Protein AF-A0A1G9R1I0-F1 (afdb_monomer_lite)

Radius of gyration: 28.38 Å; chains: 1; bounding box: 49×80×60 Å

Structure (mmCIF, N/CA/C/O backbone):
data_AF-A0A1G9R1I0-F1
#
_entry.id   AF-A0A1G9R1I0-F1
#
loop_
_atom_site.group_PDB
_atom_site.id
_atom_site.type_symbol
_atom_site.label_atom_id
_atom_site.label_alt_id
_atom_site.label_comp_id
_atom_site.label_asym_id
_atom_site.label_entity_id
_atom_site.label_seq_id
_atom_site.pdbx_PDB_ins_code
_atom_site.Cartn_x
_atom_site.Cartn_y
_atom_site.Cartn_z
_atom_site.occupancy
_atom_site.B_iso_or_equiv
_atom_site.auth_seq_id
_atom_site.auth_comp_id
_atom_site.auth_asym_id
_atom_site.auth_atom_id
_atom_site.pdbx_PDB_model_num
ATOM 1 N N . MET A 1 1 ? 13.776 1.888 -12.122 1.00 60.47 1 MET A N 1
ATOM 2 C CA . MET A 1 1 ? 14.295 2.725 -13.209 1.00 60.47 1 MET A CA 1
ATOM 3 C C . MET A 1 1 ? 13.936 4.183 -13.016 1.00 60.47 1 MET A C 1
ATOM 5 O O . MET A 1 1 ? 12.801 4.497 -12.656 1.00 60.47 1 MET A O 1
ATOM 9 N N . THR A 1 2 ? 14.905 5.063 -13.220 1.00 76.88 2 THR A N 1
ATOM 10 C CA . THR A 1 2 ? 14.736 6.517 -13.148 1.00 76.88 2 THR A CA 1
ATOM 11 C C . THR A 1 2 ? 14.278 7.087 -14.494 1.00 76.88 2 THR A C 1
ATOM 13 O O . THR A 1 2 ? 14.399 6.453 -15.537 1.00 76.88 2 THR A O 1
ATOM 16 N N . ARG A 1 3 ? 13.737 8.314 -14.497 1.00 75.88 3 ARG A N 1
ATOM 17 C CA . ARG A 1 3 ? 13.359 9.010 -15.742 1.00 75.88 3 ARG A CA 1
ATOM 18 C C . ARG A 1 3 ? 14.560 9.237 -16.673 1.00 75.88 3 ARG A C 1
ATOM 20 O O . ARG A 1 3 ? 14.365 9.234 -17.879 1.00 75.88 3 ARG A O 1
ATOM 27 N N . SER A 1 4 ? 15.757 9.389 -16.103 1.00 82.25 4 SER A N 1
ATOM 28 C CA . SER A 1 4 ? 17.014 9.547 -16.843 1.00 82.25 4 SER A CA 1
ATOM 29 C C . SER A 1 4 ? 17.354 8.295 -17.653 1.00 82.25 4 SER A C 1
ATOM 31 O O . SER A 1 4 ? 17.602 8.396 -18.844 1.00 82.25 4 SER A O 1
ATOM 33 N N . GLU A 1 5 ? 17.252 7.112 -17.044 1.00 79.62 5 GLU A N 1
ATOM 34 C CA . GLU A 1 5 ? 17.565 5.835 -17.710 1.00 79.62 5 GLU A CA 1
ATOM 35 C C . GLU A 1 5 ? 16.667 5.571 -18.927 1.00 79.62 5 GLU A C 1
ATOM 37 O O . GLU A 1 5 ? 17.121 5.072 -19.951 1.00 79.62 5 GLU A O 1
ATOM 42 N N . PHE A 1 6 ? 15.387 5.951 -18.861 1.00 81.31 6 PHE A N 1
ATOM 43 C CA . PHE A 1 6 ? 14.492 5.847 -20.017 1.00 81.31 6 PHE A CA 1
ATOM 44 C C . PHE A 1 6 ? 14.896 6.761 -21.174 1.00 81.31 6 PHE A C 1
ATOM 46 O O . PHE A 1 6 ? 14.645 6.420 -22.330 1.00 81.31 6 PHE A O 1
ATOM 53 N N . ASP A 1 7 ? 15.456 7.930 -20.877 1.00 86.00 7 ASP A N 1
ATOM 54 C CA . ASP A 1 7 ? 15.917 8.855 -21.907 1.00 86.00 7 ASP A CA 1
ATOM 55 C C . ASP A 1 7 ? 17.208 8.322 -22.558 1.00 86.00 7 ASP A C 1
ATOM 57 O O . ASP A 1 7 ? 17.330 8.386 -23.782 1.00 86.00 7 ASP A O 1
ATOM 61 N N . ASP A 1 8 ? 18.081 7.670 -21.784 1.00 85.88 8 ASP A N 1
ATOM 62 C CA . ASP A 1 8 ? 19.280 6.982 -22.284 1.00 85.88 8 ASP A CA 1
ATOM 63 C C . ASP A 1 8 ? 18.925 5.781 -23.180 1.00 85.88 8 ASP A C 1
ATOM 65 O O . ASP A 1 8 ? 19.459 5.646 -24.282 1.00 85.88 8 ASP A O 1
ATOM 69 N N . ILE A 1 9 ? 17.944 4.961 -22.778 1.00 84.00 9 ILE A N 1
ATOM 70 C CA . ILE A 1 9 ? 17.411 3.859 -23.600 1.00 84.00 9 ILE A CA 1
ATOM 71 C C . ILE A 1 9 ? 16.855 4.390 -24.926 1.00 84.00 9 ILE A C 1
ATOM 73 O O . ILE A 1 9 ? 17.101 3.814 -25.984 1.00 84.00 9 ILE A O 1
ATOM 77 N N . ARG A 1 10 ? 16.101 5.498 -24.902 1.00 86.56 10 ARG A N 1
ATOM 78 C CA . ARG A 1 10 ? 15.553 6.095 -26.132 1.00 86.56 10 ARG A CA 1
ATOM 79 C C . ARG A 1 10 ? 16.644 6.635 -27.048 1.00 86.56 10 ARG A C 1
ATOM 81 O O . ARG A 1 10 ? 16.499 6.511 -28.259 1.00 86.56 10 ARG A O 1
ATOM 88 N N . ALA A 1 11 ? 17.696 7.233 -26.489 1.00 87.56 11 ALA A N 1
ATOM 89 C CA . ALA A 1 11 ? 18.836 7.709 -27.263 1.00 87.56 11 ALA A CA 1
ATOM 90 C C . ALA A 1 11 ? 19.588 6.542 -27.918 1.00 87.56 11 ALA A C 1
ATOM 92 O O . ALA A 1 11 ? 19.877 6.607 -29.108 1.00 87.56 11 ALA A O 1
ATOM 93 N N . PHE A 1 12 ? 19.815 5.456 -27.173 1.00 83.94 12 PHE A N 1
ATOM 94 C CA . PHE A 1 12 ? 20.438 4.233 -27.681 1.00 83.94 12 PHE A CA 1
ATOM 95 C C . PHE A 1 12 ? 19.620 3.582 -28.807 1.00 83.94 12 PHE A C 1
ATOM 97 O O . PHE A 1 12 ? 20.163 3.243 -29.851 1.00 83.94 12 PHE A O 1
ATOM 104 N N . LEU A 1 13 ? 18.298 3.465 -28.644 1.00 82.56 13 LEU A N 1
ATOM 105 C CA . LEU A 1 13 ? 17.416 2.893 -29.671 1.00 82.56 13 LEU A CA 1
ATOM 106 C C . LEU A 1 13 ? 17.284 3.762 -30.934 1.00 82.56 13 LEU A C 1
ATOM 108 O O . LEU A 1 13 ? 16.855 3.260 -31.970 1.00 82.56 13 LEU A O 1
ATOM 112 N N . ALA A 1 14 ? 17.586 5.058 -30.844 1.00 87.38 14 ALA A N 1
ATOM 113 C CA . ALA A 1 14 ? 17.561 5.982 -31.976 1.00 87.38 14 ALA A CA 1
ATOM 114 C C . ALA A 1 14 ? 18.892 6.024 -32.747 1.00 87.38 14 ALA A C 1
ATOM 116 O O . ALA A 1 14 ? 18.948 6.653 -33.805 1.00 87.38 14 ALA A O 1
ATOM 117 N N . ASP A 1 15 ? 19.949 5.392 -32.229 1.00 88.19 15 ASP A N 1
ATOM 118 C CA . ASP A 1 15 ? 21.244 5.314 -32.895 1.00 88.19 15 ASP A CA 1
ATOM 119 C C . ASP A 1 15 ? 21.209 4.263 -34.016 1.00 88.19 15 ASP A C 1
ATOM 121 O O . ASP A 1 15 ? 21.106 3.061 -33.774 1.00 88.19 15 ASP A O 1
ATOM 125 N N . GLU A 1 16 ? 21.311 4.719 -35.265 1.00 78.81 16 GLU A N 1
ATOM 126 C CA . GLU A 1 16 ? 21.340 3.849 -36.448 1.00 78.81 16 GLU A CA 1
ATOM 127 C C . GLU A 1 16 ? 22.599 2.963 -36.512 1.00 78.81 16 GLU A C 1
ATOM 129 O O . GLU A 1 16 ? 22.630 2.003 -37.282 1.00 78.81 16 GLU A O 1
ATOM 134 N N . ALA A 1 17 ? 23.630 3.266 -35.713 1.00 85.88 17 ALA A N 1
ATOM 135 C CA . ALA A 1 17 ? 24.846 2.467 -35.599 1.00 85.88 17 ALA A CA 1
ATOM 136 C C . ALA A 1 17 ? 24.769 1.365 -34.524 1.00 85.88 17 ALA A C 1
ATOM 138 O O . ALA A 1 17 ? 25.729 0.604 -34.384 1.00 85.88 17 ALA A O 1
ATOM 139 N N . ALA A 1 18 ? 23.667 1.268 -33.770 1.00 83.50 18 ALA A N 1
ATOM 140 C CA . ALA A 1 18 ? 23.513 0.261 -32.725 1.00 83.50 18 ALA A CA 1
ATOM 141 C C . ALA A 1 18 ? 23.546 -1.167 -33.301 1.00 83.50 18 ALA A C 1
ATOM 143 O O . ALA A 1 18 ? 22.851 -1.483 -34.273 1.00 83.50 18 ALA A O 1
ATOM 144 N N . ASP A 1 19 ? 24.336 -2.050 -32.682 1.00 89.69 19 ASP A N 1
ATOM 145 C CA . ASP A 1 19 ? 24.400 -3.449 -33.096 1.00 89.69 19 ASP A CA 1
ATOM 146 C C . ASP A 1 19 ? 23.075 -4.169 -32.767 1.00 89.69 19 ASP A C 1
ATOM 148 O O . ASP A 1 19 ? 22.563 -4.058 -31.646 1.00 89.69 19 ASP A O 1
ATOM 152 N N . PRO A 1 20 ? 22.501 -4.950 -33.700 1.00 85.94 20 PRO A N 1
ATOM 153 C CA . PRO A 1 20 ? 21.268 -5.694 -33.446 1.00 85.94 20 PRO A CA 1
ATOM 154 C C . PRO A 1 20 ? 21.344 -6.657 -32.249 1.00 85.94 20 PRO A C 1
ATOM 156 O O . PRO A 1 20 ? 20.319 -6.944 -31.625 1.00 85.94 20 PRO A O 1
ATOM 159 N N . GLY A 1 21 ? 22.534 -7.174 -31.927 1.00 89.12 21 GLY A N 1
ATOM 160 C CA . GLY A 1 21 ? 22.775 -8.014 -30.758 1.00 89.12 21 GLY A CA 1
ATOM 161 C C . GLY A 1 21 ? 22.623 -7.249 -29.446 1.00 89.12 21 GLY A C 1
ATOM 162 O O . GLY A 1 21 ? 21.991 -7.764 -28.520 1.00 89.12 21 GLY A O 1
ATOM 163 N N . ASP A 1 22 ? 23.106 -6.008 -29.392 1.00 87.62 22 ASP A N 1
ATOM 164 C CA . ASP A 1 22 ? 22.979 -5.140 -28.216 1.00 87.62 22 ASP A CA 1
ATOM 165 C C . ASP A 1 22 ? 21.520 -4.724 -27.987 1.00 87.62 22 ASP A C 1
ATOM 167 O O . ASP A 1 22 ? 21.027 -4.751 -26.858 1.00 87.62 22 ASP A O 1
ATOM 171 N N . VAL A 1 23 ? 20.778 -4.442 -29.065 1.00 88.25 23 VAL A N 1
ATOM 172 C CA . VAL A 1 23 ? 19.332 -4.164 -28.990 1.00 88.25 23 VAL A CA 1
ATOM 173 C C . VAL A 1 23 ? 18.563 -5.372 -28.442 1.00 88.25 23 VAL A C 1
ATOM 175 O O . VAL A 1 23 ? 17.665 -5.212 -27.614 1.00 88.25 23 VAL A O 1
ATOM 178 N N . LEU A 1 24 ? 18.915 -6.593 -28.861 1.00 90.12 24 LEU A N 1
ATOM 179 C CA . LEU A 1 24 ? 18.285 -7.813 -28.351 1.00 90.12 24 LEU A CA 1
ATOM 180 C C . LEU A 1 24 ? 18.638 -8.085 -26.880 1.00 90.12 24 LEU A C 1
ATOM 182 O O . LEU A 1 24 ? 17.783 -8.561 -26.132 1.00 90.12 24 LEU A O 1
ATOM 186 N N . ALA A 1 25 ? 19.875 -7.808 -26.465 1.00 90.69 25 ALA A N 1
ATOM 187 C CA . ALA A 1 25 ? 20.291 -7.925 -25.070 1.00 90.69 25 ALA A CA 1
ATOM 188 C C . ALA A 1 25 ? 19.509 -6.950 -24.178 1.00 90.69 25 ALA A C 1
ATOM 190 O O . ALA A 1 25 ? 18.897 -7.382 -23.201 1.00 90.69 25 ALA A O 1
ATOM 191 N N . LEU A 1 26 ? 19.426 -5.680 -24.585 1.00 89.75 26 LEU A N 1
ATOM 192 C CA . LEU A 1 26 ? 18.647 -4.654 -23.893 1.00 89.75 26 LEU A CA 1
ATOM 193 C C . LEU A 1 26 ? 17.155 -5.011 -23.823 1.00 89.75 26 LEU A C 1
ATOM 195 O O . LEU A 1 26 ? 16.514 -4.834 -22.792 1.00 89.75 26 LEU A O 1
ATOM 199 N N . ALA A 1 27 ? 16.585 -5.555 -24.901 1.00 89.81 27 ALA A N 1
ATOM 200 C CA . ALA A 1 27 ? 15.189 -5.982 -24.904 1.00 89.81 27 ALA A CA 1
ATOM 201 C C . ALA A 1 27 ? 14.907 -7.092 -23.877 1.00 89.81 27 ALA A C 1
ATOM 203 O O . ALA A 1 27 ? 13.836 -7.093 -23.277 1.00 89.81 27 ALA A O 1
ATOM 204 N N . ARG A 1 28 ? 15.846 -8.023 -23.661 1.00 93.81 28 ARG A N 1
ATOM 205 C CA . ARG A 1 28 ? 15.708 -9.076 -22.638 1.00 93.81 28 ARG A CA 1
ATOM 206 C C . ARG A 1 28 ? 15.762 -8.496 -21.230 1.00 93.81 28 ARG A C 1
ATOM 208 O O . ARG A 1 28 ? 14.877 -8.793 -20.441 1.00 93.81 28 ARG A O 1
ATOM 215 N N . GLU A 1 29 ? 16.725 -7.618 -20.966 1.00 94.00 29 GLU A N 1
ATOM 216 C CA . GLU A 1 29 ? 16.841 -6.922 -19.679 1.00 94.00 29 GLU A CA 1
ATOM 217 C C . GLU A 1 29 ? 15.557 -6.149 -19.340 1.00 94.00 29 GLU A C 1
ATOM 219 O O . GLU A 1 29 ? 15.017 -6.280 -18.246 1.00 94.00 29 GLU A O 1
ATOM 224 N N . LEU A 1 30 ? 14.991 -5.426 -20.312 1.00 92.62 30 LEU A N 1
ATOM 225 C CA . LEU A 1 30 ? 13.738 -4.693 -20.116 1.00 92.62 30 LEU A CA 1
ATOM 226 C C . LEU A 1 30 ? 12.523 -5.600 -19.880 1.00 92.62 30 LEU A C 1
ATOM 228 O O . LEU A 1 30 ? 11.574 -5.184 -19.210 1.00 92.62 30 LEU A O 1
ATOM 232 N N . VAL A 1 31 ? 12.515 -6.811 -20.444 1.00 95.50 31 VAL A N 1
ATOM 233 C CA . VAL A 1 31 ? 11.466 -7.804 -20.169 1.00 95.50 31 VAL A CA 1
ATOM 234 C C . VAL A 1 31 ? 11.595 -8.318 -18.739 1.00 95.50 31 VAL A C 1
ATOM 236 O O . VAL A 1 31 ? 10.596 -8.296 -18.022 1.00 95.50 31 VAL A O 1
ATOM 239 N N . ASP A 1 32 ? 12.799 -8.685 -18.303 1.00 95.69 32 ASP A N 1
ATOM 240 C CA . ASP A 1 32 ? 13.053 -9.148 -16.934 1.00 95.69 32 ASP A CA 1
ATOM 241 C C . ASP A 1 32 ? 12.675 -8.058 -15.909 1.00 95.69 32 ASP A C 1
ATOM 243 O O . ASP A 1 32 ? 11.925 -8.305 -14.961 1.00 95.69 32 ASP A O 1
ATOM 247 N N . ASP A 1 33 ? 13.074 -6.807 -16.158 1.00 93.81 33 ASP A N 1
ATOM 248 C CA . A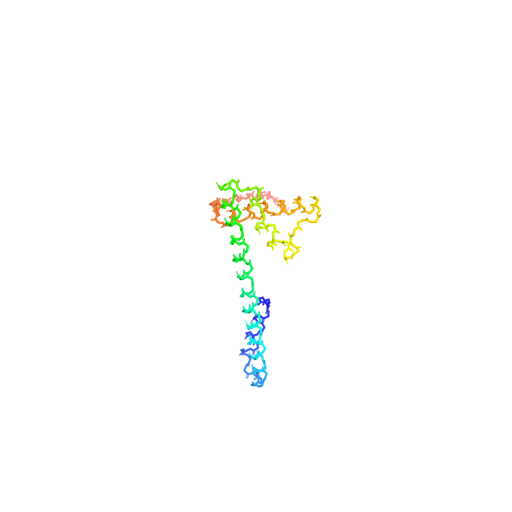SP A 1 33 ? 12.712 -5.657 -15.321 1.00 93.81 33 ASP A CA 1
ATOM 249 C C . ASP A 1 33 ? 11.196 -5.422 -15.254 1.00 93.81 33 ASP A C 1
ATOM 251 O O . ASP A 1 33 ? 10.648 -5.049 -14.204 1.00 93.81 33 ASP A O 1
ATOM 255 N N . LEU A 1 34 ? 10.494 -5.619 -16.376 1.00 95.62 34 LEU A N 1
ATOM 256 C CA . LEU A 1 34 ? 9.040 -5.510 -16.433 1.00 95.62 34 LEU A CA 1
ATOM 257 C C . LEU A 1 34 ? 8.377 -6.626 -15.623 1.00 95.62 34 LEU A C 1
ATOM 259 O O . LEU A 1 34 ? 7.428 -6.346 -14.885 1.00 95.62 34 LEU A O 1
ATOM 263 N N . GLU A 1 35 ? 8.854 -7.862 -15.738 1.00 97.31 35 GLU A N 1
ATOM 264 C CA . GLU A 1 35 ? 8.355 -8.998 -14.961 1.00 97.31 35 GLU A CA 1
ATOM 265 C C . GLU A 1 35 ? 8.542 -8.757 -13.458 1.00 97.31 35 GLU A C 1
ATOM 267 O O . GLU A 1 35 ? 7.576 -8.846 -12.689 1.00 97.31 35 GLU A O 1
ATOM 272 N N . ASP A 1 36 ? 9.724 -8.303 -13.047 1.00 96.06 36 ASP A N 1
ATOM 273 C CA . ASP A 1 36 ? 10.028 -7.945 -11.662 1.00 96.06 36 ASP A CA 1
ATOM 274 C C . ASP A 1 36 ? 9.169 -6.783 -11.152 1.00 96.06 36 ASP A C 1
ATOM 276 O O . ASP A 1 36 ? 8.691 -6.773 -10.009 1.00 96.06 36 ASP A O 1
ATOM 280 N N . ALA A 1 37 ? 8.941 -5.762 -11.981 1.00 96.00 37 ALA A N 1
ATOM 281 C CA . ALA A 1 37 ? 8.042 -4.663 -11.641 1.00 96.00 37 ALA A CA 1
ATOM 282 C C . ALA A 1 37 ? 6.597 -5.151 -11.455 1.00 96.00 37 ALA A C 1
ATOM 284 O O . ALA A 1 37 ? 5.932 -4.736 -10.500 1.00 96.00 37 ALA A O 1
ATOM 285 N N . ARG A 1 38 ? 6.115 -6.059 -12.312 1.00 96.50 38 ARG A N 1
ATOM 286 C CA . ARG A 1 38 ? 4.756 -6.617 -12.228 1.00 96.50 38 ARG A CA 1
ATOM 287 C C . ARG A 1 38 ? 4.576 -7.515 -11.019 1.00 96.50 38 ARG A C 1
ATOM 289 O O . ARG A 1 38 ? 3.545 -7.421 -10.352 1.00 96.50 38 ARG A O 1
ATOM 296 N N . LEU A 1 39 ? 5.576 -8.328 -10.692 1.00 97.50 39 LEU A N 1
ATOM 297 C CA . LEU A 1 39 ? 5.559 -9.146 -9.487 1.00 97.50 39 LEU A CA 1
ATOM 298 C C . LEU A 1 39 ? 5.513 -8.267 -8.231 1.00 97.50 39 LEU A C 1
ATOM 300 O O . LEU A 1 39 ? 4.660 -8.472 -7.365 1.00 97.50 39 LEU A O 1
ATOM 304 N N . ARG A 1 40 ? 6.365 -7.236 -8.155 1.00 97.12 40 ARG A N 1
ATOM 305 C CA . ARG A 1 40 ? 6.348 -6.267 -7.046 1.00 97.12 40 ARG A CA 1
ATOM 306 C C . ARG A 1 40 ? 5.006 -5.549 -6.933 1.00 97.12 40 ARG A C 1
ATOM 308 O O . ARG A 1 40 ? 4.467 -5.441 -5.833 1.00 97.12 40 ARG A O 1
ATOM 315 N N . GLU A 1 41 ? 4.434 -5.101 -8.050 1.00 97.69 41 GLU A N 1
ATOM 316 C CA . GLU A 1 41 ? 3.108 -4.478 -8.078 1.00 97.69 41 GLU A CA 1
ATOM 317 C C . GLU A 1 41 ? 2.026 -5.431 -7.544 1.00 97.69 41 GLU A C 1
ATOM 319 O O . GLU A 1 41 ? 1.216 -5.038 -6.700 1.00 97.69 41 GLU A O 1
ATOM 324 N N . ALA A 1 42 ? 2.018 -6.687 -7.996 1.00 97.69 42 ALA A N 1
ATOM 325 C CA . ALA A 1 42 ? 1.054 -7.690 -7.553 1.00 97.69 42 ALA A CA 1
ATOM 326 C C . ALA A 1 42 ? 1.161 -7.961 -6.042 1.00 97.69 42 ALA A C 1
ATOM 328 O O . ALA A 1 42 ? 0.139 -8.008 -5.349 1.00 97.69 42 ALA A O 1
ATOM 329 N N . LEU A 1 43 ? 2.384 -8.069 -5.514 1.00 96.50 43 LEU A N 1
ATOM 330 C CA . LEU A 1 43 ? 2.638 -8.240 -4.082 1.00 96.50 43 LEU A CA 1
ATOM 331 C C . LEU A 1 43 ? 2.152 -7.034 -3.269 1.00 96.50 43 LEU A C 1
ATOM 333 O O . LEU A 1 43 ? 1.436 -7.207 -2.281 1.00 96.50 43 LEU A O 1
ATOM 337 N N . LEU A 1 44 ? 2.461 -5.810 -3.708 1.00 96.25 44 LEU A N 1
ATOM 338 C CA . LEU A 1 44 ? 2.005 -4.587 -3.041 1.00 96.25 44 LEU A CA 1
ATOM 339 C C . LEU A 1 44 ? 0.477 -4.470 -3.041 1.00 96.25 44 LEU A C 1
ATOM 341 O O . LEU A 1 44 ? -0.114 -4.175 -2.002 1.00 96.25 44 LEU A O 1
ATOM 345 N N . ARG A 1 45 ? -0.181 -4.767 -4.169 1.00 97.50 45 ARG A N 1
ATOM 346 C CA . ARG A 1 45 ? -1.651 -4.789 -4.258 1.00 97.50 45 ARG A CA 1
ATOM 347 C C . ARG A 1 45 ? -2.255 -5.815 -3.306 1.00 97.50 45 ARG A C 1
ATOM 349 O O . ARG A 1 45 ? -3.211 -5.502 -2.600 1.00 97.50 45 ARG A O 1
ATOM 356 N N . MET A 1 46 ? -1.687 -7.017 -3.241 1.00 96.94 46 MET A N 1
ATOM 357 C CA . MET A 1 46 ? -2.121 -8.045 -2.295 1.00 96.94 46 MET A CA 1
ATOM 358 C C . MET A 1 46 ? -1.971 -7.567 -0.844 1.00 96.94 46 MET A C 1
ATOM 360 O O . MET A 1 46 ? -2.889 -7.728 -0.039 1.00 96.94 46 MET A O 1
ATOM 364 N N . HIS A 1 47 ? -0.835 -6.960 -0.492 1.00 95.06 47 HIS A N 1
ATOM 365 C CA . HIS A 1 47 ? -0.603 -6.431 0.852 1.00 95.06 47 HIS A CA 1
ATOM 366 C C . HIS A 1 47 ? -1.582 -5.316 1.216 1.00 95.06 47 HIS A C 1
ATOM 368 O O . HIS A 1 47 ? -2.153 -5.352 2.306 1.00 95.06 47 HIS A O 1
ATOM 374 N N . TYR A 1 48 ? -1.824 -4.385 0.294 1.00 95.44 48 TYR A N 1
ATOM 375 C CA . TYR A 1 48 ? -2.812 -3.328 0.466 1.00 95.44 48 TYR A CA 1
ATOM 376 C C . TYR A 1 48 ? -4.218 -3.898 0.693 1.00 95.44 48 TYR A C 1
ATOM 378 O O . TYR A 1 48 ? -4.885 -3.524 1.654 1.00 95.44 48 TYR A O 1
ATOM 386 N N . LEU A 1 49 ? -4.652 -4.854 -0.135 1.00 97.69 49 LEU A N 1
ATOM 387 C CA . LEU A 1 49 ? -5.970 -5.479 0.002 1.00 97.69 49 LEU A CA 1
ATOM 388 C C . LEU A 1 49 ? -6.134 -6.207 1.340 1.00 97.69 49 LEU A C 1
ATOM 390 O O . LEU A 1 49 ? -7.195 -6.111 1.960 1.00 97.69 49 LEU A O 1
ATOM 394 N N . ARG A 1 50 ? -5.091 -6.894 1.820 1.00 97.06 50 ARG A N 1
ATOM 395 C CA . ARG A 1 50 ? -5.097 -7.525 3.149 1.00 97.06 50 ARG A CA 1
ATOM 396 C C . ARG A 1 50 ? -5.251 -6.496 4.267 1.00 97.06 50 ARG A C 1
ATOM 398 O O . ARG A 1 50 ? -6.107 -6.673 5.130 1.00 97.06 50 ARG A O 1
ATOM 405 N N . LEU A 1 51 ? -4.482 -5.407 4.220 1.00 96.88 51 LEU A N 1
ATOM 406 C CA . LEU A 1 51 ? -4.567 -4.342 5.220 1.00 96.88 51 LEU A CA 1
ATOM 407 C C . LEU A 1 51 ? -5.943 -3.660 5.207 1.00 96.88 51 LEU A C 1
ATOM 409 O O . LEU A 1 51 ? -6.544 -3.483 6.263 1.00 96.88 51 LEU A O 1
ATOM 413 N N . LEU A 1 52 ? -6.477 -3.343 4.023 1.00 97.94 52 LEU A N 1
ATOM 414 C CA . LEU A 1 52 ? -7.816 -2.767 3.869 1.00 97.94 52 LEU A CA 1
ATOM 415 C C . LEU A 1 52 ? -8.899 -3.705 4.419 1.00 97.94 52 LEU A C 1
ATOM 417 O O . LEU A 1 52 ? -9.841 -3.257 5.071 1.00 97.94 52 LEU A O 1
ATOM 421 N N . THR A 1 53 ? -8.760 -5.009 4.182 1.00 98.31 53 THR A N 1
ATOM 422 C CA . THR A 1 53 ? -9.688 -6.018 4.706 1.00 98.31 53 THR A CA 1
ATOM 423 C C . THR A 1 53 ? -9.646 -6.063 6.231 1.00 98.31 53 THR A C 1
ATOM 425 O O . THR A 1 53 ? -10.699 -6.013 6.865 1.00 98.31 53 THR A O 1
ATOM 428 N N . ALA A 1 54 ? -8.455 -6.081 6.832 1.00 98.19 54 ALA A N 1
ATOM 429 C CA . ALA A 1 54 ? -8.306 -6.052 8.284 1.00 98.19 54 ALA A CA 1
ATOM 430 C C . ALA A 1 54 ? -8.835 -4.755 8.907 1.00 98.19 54 ALA A C 1
ATOM 432 O O . ALA A 1 54 ? -9.525 -4.813 9.919 1.00 98.19 54 ALA A O 1
ATOM 433 N N . ALA A 1 55 ? -8.595 -3.600 8.280 1.00 98.06 55 ALA A N 1
ATOM 434 C CA . ALA A 1 55 ? -9.148 -2.324 8.730 1.00 98.06 55 ALA A CA 1
ATOM 435 C C . ALA A 1 55 ? -10.684 -2.335 8.722 1.00 98.06 55 ALA A C 1
ATOM 437 O O . ALA A 1 55 ? -11.316 -1.942 9.701 1.00 98.06 55 ALA A O 1
ATOM 438 N N . ARG A 1 56 ? -11.301 -2.857 7.652 1.00 98.38 56 ARG A N 1
ATOM 439 C CA . ARG A 1 56 ? -12.761 -3.019 7.573 1.00 98.38 56 ARG A CA 1
ATOM 440 C C . ARG A 1 56 ? -13.296 -3.985 8.631 1.00 98.38 56 ARG A C 1
ATOM 442 O O . ARG A 1 56 ? -14.331 -3.698 9.223 1.00 98.38 56 ARG A O 1
ATOM 449 N N . ALA A 1 57 ? -12.600 -5.094 8.879 1.00 98.31 57 ALA A N 1
ATOM 450 C CA . ALA A 1 57 ? -12.964 -6.045 9.928 1.00 98.31 57 ALA A CA 1
ATOM 451 C C . ALA A 1 57 ? -12.885 -5.406 11.322 1.00 98.31 57 ALA A C 1
ATOM 453 O O . ALA A 1 57 ? -13.797 -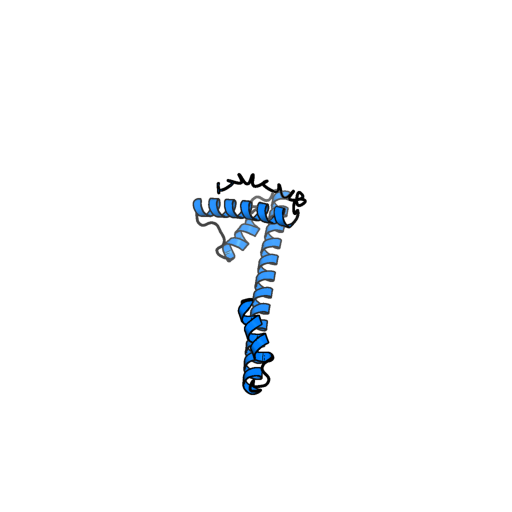5.580 12.121 1.00 98.31 57 ALA A O 1
ATOM 454 N N . THR A 1 58 ? -11.854 -4.597 11.581 1.00 98.50 58 THR A N 1
ATOM 455 C CA . THR A 1 58 ? -11.721 -3.828 12.822 1.00 98.50 58 THR A CA 1
ATOM 456 C C . THR A 1 58 ? -12.881 -2.856 13.029 1.00 98.50 58 THR A C 1
ATOM 458 O O . THR A 1 58 ? -13.453 -2.833 14.114 1.00 98.50 58 THR A O 1
ATOM 461 N N . MET A 1 59 ? -13.293 -2.114 11.996 1.00 98.56 59 MET A N 1
ATOM 462 C CA . MET A 1 59 ? -14.464 -1.232 12.098 1.00 98.56 59 MET A CA 1
ATOM 463 C C . MET A 1 59 ? -15.763 -2.011 12.346 1.00 98.56 59 MET A C 1
ATOM 465 O O . MET A 1 59 ? -16.613 -1.566 13.107 1.00 98.56 59 MET A O 1
ATOM 469 N N . ALA A 1 60 ? -15.930 -3.180 11.721 1.00 98.50 60 ALA A N 1
ATOM 470 C CA . ALA A 1 60 ? -17.098 -4.026 11.954 1.00 98.50 60 ALA A CA 1
ATOM 471 C C . ALA A 1 60 ? -17.125 -4.596 13.381 1.00 98.50 60 ALA A C 1
ATOM 473 O O . ALA A 1 60 ? -18.178 -4.606 14.011 1.00 98.50 60 ALA A O 1
ATOM 474 N N . ALA A 1 61 ? -15.975 -5.031 13.897 1.00 98.19 61 ALA A N 1
ATOM 475 C CA . ALA A 1 61 ? -15.836 -5.527 15.262 1.00 98.19 61 ALA A CA 1
ATOM 476 C C . ALA A 1 61 ? -16.154 -4.436 16.298 1.00 98.19 61 ALA A C 1
ATOM 478 O O . ALA A 1 61 ? -16.850 -4.706 17.273 1.00 98.19 61 ALA A O 1
ATOM 479 N N . ASP A 1 62 ? -15.715 -3.199 16.050 1.00 98.38 62 ASP A N 1
ATOM 480 C CA . ASP A 1 62 ? -16.044 -2.038 16.885 1.00 98.38 62 ASP A CA 1
ATOM 481 C C . ASP A 1 62 ? -17.557 -1.765 16.901 1.00 98.38 62 ASP A C 1
ATOM 483 O O . ASP A 1 62 ? -18.169 -1.674 17.963 1.00 98.38 62 ASP A O 1
ATOM 487 N N . LEU A 1 63 ? -18.194 -1.755 15.723 1.00 98.25 63 LEU A N 1
ATOM 488 C CA . LEU A 1 63 ? -19.646 -1.573 15.593 1.00 98.25 63 LEU A CA 1
ATOM 489 C C . LEU A 1 63 ? -20.467 -2.668 16.291 1.00 98.25 63 LEU A C 1
ATOM 491 O O . LEU A 1 63 ? -21.588 -2.406 16.726 1.00 98.25 63 LEU A O 1
ATOM 495 N N . LEU A 1 64 ? -19.934 -3.887 16.377 1.00 98.31 64 LEU A N 1
ATOM 496 C CA . LEU A 1 64 ? -20.575 -5.021 17.047 1.00 98.31 64 LEU A CA 1
ATOM 497 C C . LEU A 1 64 ? -20.246 -5.105 18.546 1.00 98.31 64 LEU A C 1
ATOM 499 O O . LEU A 1 64 ? -20.815 -5.948 19.236 1.00 98.31 64 LEU A O 1
ATOM 503 N N . GLY A 1 65 ? -19.377 -4.231 19.063 1.00 97.44 65 GLY A N 1
ATOM 504 C CA . GLY A 1 65 ? -18.988 -4.221 20.472 1.00 97.44 65 GLY A CA 1
ATOM 505 C C . GLY A 1 65 ? -18.119 -5.413 20.882 1.00 97.44 65 GLY A C 1
ATOM 506 O O . GLY A 1 65 ? -18.182 -5.849 22.031 1.00 97.44 65 GLY A O 1
ATOM 507 N N . GLU A 1 66 ? -17.327 -5.956 19.954 1.00 97.81 66 GLU A N 1
ATOM 508 C CA . GLU A 1 66 ? -16.366 -7.023 20.246 1.00 97.81 66 GLU A CA 1
ATOM 509 C C . GLU A 1 66 ? -15.328 -6.571 21.284 1.00 97.81 66 GLU A C 1
ATOM 511 O O . GLU A 1 66 ? -14.948 -5.402 21.346 1.00 97.81 66 GLU A O 1
ATOM 516 N N . SER A 1 67 ? -14.811 -7.504 22.090 1.00 96.25 67 SER A N 1
ATOM 517 C CA . SER A 1 67 ? -13.873 -7.171 23.175 1.00 96.25 67 SER A CA 1
ATOM 518 C C . SER A 1 67 ? -12.496 -6.713 22.683 1.00 96.25 67 SER A C 1
ATOM 520 O O . SER A 1 67 ? -11.795 -6.000 23.398 1.00 96.25 67 SER A O 1
ATOM 522 N N . GLU A 1 68 ? -12.099 -7.110 21.469 1.00 96.12 68 GLU A N 1
ATOM 523 C CA . GLU A 1 68 ? -10.825 -6.717 20.854 1.00 96.12 68 GLU A CA 1
ATOM 524 C C . GLU A 1 68 ? -10.981 -6.237 19.396 1.00 96.12 68 GLU A C 1
ATOM 526 O O . GLU A 1 68 ? -10.506 -6.896 18.465 1.00 96.12 68 GLU A O 1
ATOM 531 N N . PRO A 1 69 ? -11.572 -5.054 19.146 1.00 96.75 69 PRO A N 1
ATOM 532 C CA . PRO A 1 69 ? -11.834 -4.586 17.780 1.00 96.75 69 PRO A CA 1
ATOM 533 C C . PRO A 1 69 ? -10.567 -4.436 16.922 1.00 96.75 69 PRO A C 1
ATOM 535 O O . PRO A 1 69 ? -10.557 -4.691 15.717 1.00 96.75 69 PRO A O 1
ATOM 538 N N . LEU A 1 70 ? -9.447 -4.065 17.549 1.00 97.44 70 LEU A N 1
ATOM 539 C CA . LEU A 1 70 ? -8.166 -3.845 16.870 1.00 97.44 70 LEU A CA 1
ATOM 540 C C . LEU A 1 70 ? -7.403 -5.139 16.533 1.00 97.44 70 LEU A C 1
ATOM 542 O O . LEU A 1 70 ? -6.329 -5.054 15.934 1.00 97.44 70 LEU A O 1
ATOM 546 N N . ALA A 1 71 ? -7.911 -6.322 16.905 1.00 97.31 71 ALA A N 1
ATOM 547 C CA . ALA A 1 71 ? -7.197 -7.591 16.738 1.00 97.31 71 ALA A CA 1
ATOM 548 C C . ALA A 1 71 ? -6.763 -7.844 15.282 1.00 97.31 71 ALA A C 1
ATOM 550 O O . ALA A 1 71 ? -5.616 -8.223 15.037 1.00 97.31 71 ALA A O 1
ATOM 551 N N . PHE A 1 72 ? -7.637 -7.558 14.311 1.00 96.88 72 PHE A N 1
ATOM 552 C CA . PHE A 1 72 ? -7.369 -7.790 12.888 1.00 96.88 72 PHE A CA 1
ATOM 553 C C . PHE A 1 72 ? -6.220 -6.926 12.351 1.00 96.88 72 PHE A C 1
ATOM 555 O O . PHE A 1 72 ? -5.259 -7.454 11.790 1.00 96.88 72 PHE A O 1
ATOM 562 N N . VAL A 1 73 ? -6.281 -5.603 12.543 1.00 97.38 73 VAL A N 1
ATOM 563 C CA . VAL A 1 73 ? -5.207 -4.696 12.098 1.00 97.38 73 VAL A CA 1
ATOM 564 C C . VAL A 1 73 ? -3.907 -4.976 12.849 1.00 97.38 73 VAL A C 1
ATOM 566 O O . VAL A 1 73 ? -2.845 -5.014 12.228 1.00 97.38 73 VAL A O 1
ATOM 569 N N . ARG A 1 74 ? -3.972 -5.242 14.162 1.00 97.19 74 ARG A N 1
ATOM 570 C CA . ARG A 1 74 ? -2.785 -5.583 14.959 1.00 97.19 74 ARG A CA 1
ATOM 571 C C . ARG A 1 74 ? -2.096 -6.835 14.418 1.00 97.19 74 ARG A C 1
ATOM 573 O O . ARG A 1 74 ? -0.879 -6.826 14.268 1.00 97.19 74 ARG A O 1
ATOM 580 N N . HIS A 1 75 ? -2.856 -7.879 14.088 1.00 96.75 75 HIS A N 1
ATOM 581 C CA . HIS A 1 75 ? -2.320 -9.111 13.510 1.00 96.75 75 HIS A CA 1
ATOM 582 C C . HIS A 1 75 ? -1.647 -8.876 12.148 1.00 96.75 75 HIS A C 1
ATOM 584 O O . HIS A 1 75 ? -0.525 -9.337 11.917 1.00 96.75 75 HIS A O 1
ATOM 590 N N . GLU A 1 76 ? -2.295 -8.129 11.250 1.00 96.81 76 GLU A N 1
ATOM 591 C CA . GLU A 1 76 ? -1.736 -7.846 9.924 1.00 96.81 76 GLU A CA 1
ATOM 592 C C . GLU A 1 76 ? -0.456 -6.998 9.988 1.00 96.81 76 GLU A C 1
ATOM 594 O O . GLU A 1 76 ? 0.488 -7.264 9.235 1.00 96.81 76 GLU A O 1
ATOM 599 N N . LEU A 1 77 ? -0.393 -6.013 10.891 1.00 95.62 77 LEU A N 1
ATOM 600 C CA . LEU A 1 77 ? 0.812 -5.209 11.117 1.00 95.62 77 LEU A CA 1
ATOM 601 C C . LEU A 1 77 ? 1.927 -6.035 11.771 1.00 95.62 77 LEU A C 1
ATOM 603 O O . LEU A 1 77 ? 3.073 -5.967 11.326 1.00 95.62 77 LEU A O 1
ATOM 607 N N . ALA A 1 78 ? 1.596 -6.863 12.768 1.00 96.06 78 ALA A N 1
ATOM 608 C CA . ALA A 1 78 ? 2.555 -7.735 13.450 1.00 96.06 78 ALA A CA 1
ATOM 609 C C . ALA A 1 78 ? 3.228 -8.713 12.481 1.00 96.06 78 ALA A C 1
ATOM 611 O O . ALA A 1 78 ? 4.448 -8.846 12.482 1.00 96.06 78 ALA A O 1
ATOM 612 N N . THR A 1 79 ? 2.442 -9.331 11.592 1.00 95.06 79 THR A N 1
ATOM 613 C CA . THR A 1 79 ? 2.933 -10.277 10.571 1.00 95.06 79 THR A CA 1
ATOM 614 C C . THR A 1 79 ? 4.006 -9.661 9.664 1.00 95.06 79 THR A C 1
ATOM 616 O O . THR A 1 79 ? 4.799 -10.381 9.066 1.00 95.06 79 THR A O 1
ATOM 619 N N . ARG A 1 80 ? 4.044 -8.328 9.553 1.00 90.88 80 ARG A N 1
ATOM 620 C CA . ARG A 1 80 ? 4.988 -7.586 8.707 1.00 90.88 80 ARG A CA 1
ATOM 621 C C . ARG A 1 80 ? 6.041 -6.811 9.500 1.00 90.88 80 ARG A C 1
ATOM 623 O O . ARG A 1 80 ? 6.798 -6.064 8.889 1.00 90.88 80 ARG A O 1
ATOM 630 N N . GLY A 1 81 ? 6.068 -6.942 10.829 1.00 93.00 81 GLY A N 1
ATOM 631 C CA . GLY A 1 81 ? 6.96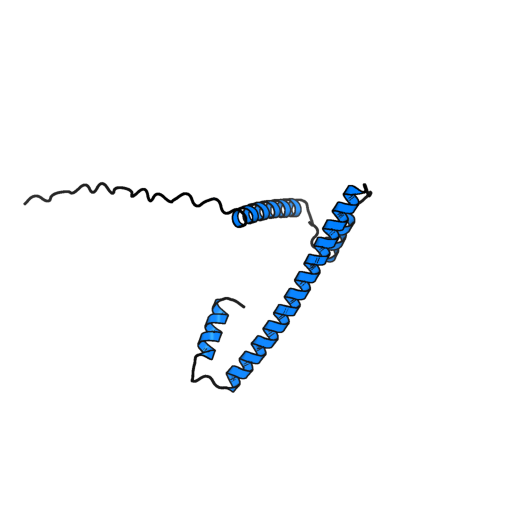7 -6.164 11.686 1.00 93.00 81 GLY A CA 1
ATOM 632 C C . GLY A 1 81 ? 6.703 -4.655 11.631 1.00 93.00 81 GLY A C 1
ATOM 633 O O . GLY A 1 81 ? 7.635 -3.871 11.715 1.00 93.00 81 GLY A O 1
ATOM 634 N N . GLN A 1 82 ? 5.446 -4.247 11.433 1.00 93.12 82 GLN A N 1
ATOM 635 C CA . GLN A 1 82 ? 5.036 -2.841 11.270 1.00 93.12 82 GLN A CA 1
ATOM 636 C C . GLN A 1 82 ? 4.342 -2.276 12.520 1.00 93.12 82 GLN A C 1
ATOM 638 O O . GLN A 1 82 ? 3.660 -1.253 12.451 1.00 93.12 82 GLN A O 1
ATOM 643 N N . LEU A 1 83 ? 4.435 -2.967 13.659 1.00 94.50 83 LEU A N 1
ATOM 644 C CA . LEU A 1 83 ? 3.927 -2.431 14.919 1.00 94.50 83 LEU A CA 1
ATOM 645 C C . LEU A 1 83 ? 4.921 -1.402 15.477 1.00 94.50 83 LEU A C 1
ATOM 647 O O . LEU A 1 83 ? 6.123 -1.648 15.405 1.00 94.50 83 LEU A O 1
ATOM 651 N N . PRO A 1 84 ? 4.448 -0.284 16.058 1.00 93.38 84 PRO A N 1
ATOM 652 C CA . PRO A 1 84 ? 5.328 0.641 16.760 1.00 93.38 84 PRO A CA 1
ATOM 653 C C . PRO A 1 84 ? 6.067 -0.082 17.889 1.00 93.38 84 PRO A C 1
ATOM 655 O O . PRO A 1 84 ? 5.436 -0.737 18.720 1.00 93.38 84 PRO A O 1
ATOM 658 N N . GLU A 1 85 ? 7.391 0.038 17.906 1.00 91.06 85 GLU A N 1
ATOM 659 C CA . GLU A 1 85 ? 8.247 -0.634 18.891 1.00 91.06 85 GLU A CA 1
ATOM 660 C C . GLU A 1 85 ? 8.198 0.062 20.256 1.00 91.06 85 GLU A C 1
ATOM 662 O O . GLU A 1 85 ? 8.221 -0.587 21.301 1.00 91.06 85 GLU A O 1
ATOM 667 N N . ASP A 1 86 ? 8.086 1.390 20.244 1.00 93.44 86 ASP A N 1
ATOM 668 C CA . ASP A 1 86 ? 8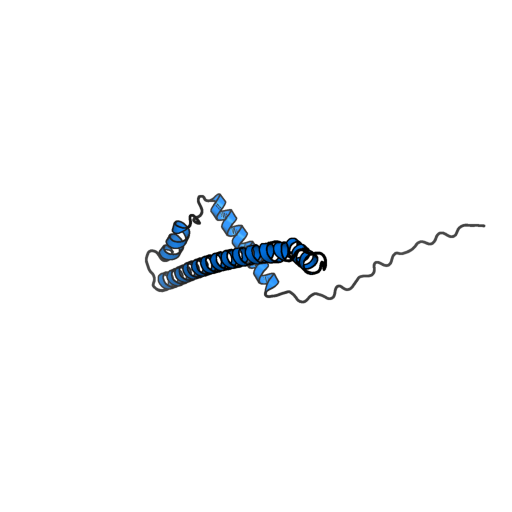.070 2.225 21.436 1.00 93.44 86 ASP A CA 1
ATOM 669 C C . ASP A 1 86 ? 7.187 3.474 21.270 1.00 93.44 86 ASP A C 1
ATOM 671 O O . ASP A 1 86 ? 6.584 3.745 20.223 1.00 93.44 86 ASP A O 1
ATOM 675 N N . GLY A 1 87 ? 7.092 4.246 22.355 1.00 89.81 87 GLY A N 1
ATOM 676 C CA . GLY A 1 87 ? 6.307 5.471 22.391 1.00 89.81 87 GLY A CA 1
ATOM 677 C C . GLY A 1 87 ? 6.835 6.553 21.448 1.00 89.81 87 GLY A C 1
ATOM 678 O O . GLY A 1 87 ? 6.028 7.255 20.848 1.00 89.81 87 GLY A O 1
ATOM 679 N N . GLU A 1 88 ? 8.150 6.706 21.282 1.00 89.25 88 GLU A N 1
ATOM 680 C CA . GLU A 1 88 ? 8.715 7.733 20.394 1.00 89.25 88 GLU A CA 1
ATOM 681 C C . GLU A 1 88 ? 8.356 7.444 18.931 1.00 89.25 88 GLU A C 1
ATOM 683 O O . GLU A 1 88 ? 7.855 8.315 18.214 1.00 89.25 88 GLU A O 1
ATOM 688 N N . THR A 1 89 ? 8.526 6.189 18.524 1.00 91.75 89 THR A N 1
ATOM 689 C CA . THR A 1 89 ? 8.146 5.663 17.216 1.00 91.75 89 THR A CA 1
ATOM 690 C C . THR A 1 89 ? 6.655 5.865 16.973 1.00 91.75 89 THR A C 1
ATOM 692 O O . THR A 1 89 ? 6.268 6.356 15.913 1.00 91.75 89 THR A O 1
ATOM 695 N N . ALA A 1 90 ? 5.808 5.590 17.970 1.00 93.38 90 ALA A N 1
ATOM 696 C CA . ALA A 1 90 ? 4.373 5.839 17.867 1.00 93.38 90 ALA A CA 1
ATOM 697 C C . 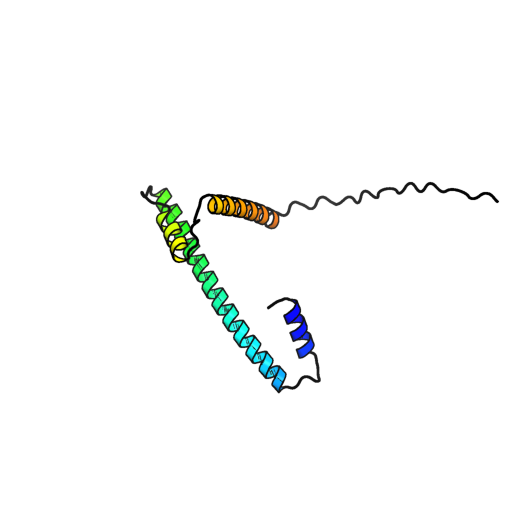ALA A 1 90 ? 4.045 7.329 17.639 1.00 93.38 90 ALA A C 1
ATOM 699 O O . ALA A 1 90 ? 3.238 7.648 16.766 1.00 93.38 90 ALA A O 1
ATOM 700 N N . HIS A 1 91 ? 4.684 8.253 18.367 1.00 95.19 91 HIS A N 1
ATOM 701 C CA . HIS A 1 91 ? 4.470 9.694 18.168 1.00 95.19 91 HIS A CA 1
ATOM 702 C C . HIS A 1 91 ? 4.909 10.152 16.777 1.00 95.19 91 HIS A C 1
ATOM 704 O O . HIS A 1 91 ? 4.202 10.938 16.142 1.00 95.19 91 HIS A O 1
ATOM 710 N N . ARG A 1 92 ? 6.045 9.644 16.291 1.00 94.81 92 ARG A N 1
ATOM 711 C CA . ARG A 1 92 ? 6.555 9.948 14.952 1.00 94.81 92 ARG A CA 1
ATOM 712 C C . ARG A 1 92 ? 5.596 9.459 13.870 1.00 94.81 92 ARG A C 1
ATOM 714 O O . ARG A 1 92 ? 5.160 10.264 13.058 1.00 94.81 92 ARG A O 1
ATOM 721 N N . ILE A 1 93 ? 5.167 8.196 13.942 1.00 94.00 93 ILE A N 1
ATOM 722 C CA . ILE A 1 93 ? 4.184 7.612 13.014 1.00 94.00 93 ILE A CA 1
ATOM 723 C C . ILE A 1 93 ? 2.889 8.434 12.994 1.00 94.00 93 ILE A C 1
ATOM 725 O O . ILE A 1 93 ? 2.348 8.711 11.927 1.00 94.00 93 ILE A O 1
ATOM 729 N N . LEU A 1 94 ? 2.392 8.858 14.160 1.00 95.19 94 LEU A N 1
ATOM 730 C CA . LEU A 1 94 ? 1.193 9.696 14.243 1.00 95.19 94 LEU A CA 1
ATOM 731 C C . LEU A 1 94 ? 1.399 11.082 13.622 1.00 95.19 94 LEU A C 1
ATOM 733 O O . LEU A 1 94 ? 0.493 11.594 12.965 1.00 95.19 94 LEU A O 1
ATOM 737 N N . SER A 1 95 ? 2.564 11.696 13.832 1.00 95.50 95 SER A N 1
ATOM 738 C CA . SER A 1 95 ? 2.920 12.976 13.213 1.00 95.50 95 SER A CA 1
ATOM 739 C C . SER A 1 95 ? 2.976 12.855 11.690 1.00 95.50 95 SER A C 1
ATOM 741 O O . SER A 1 95 ? 2.365 13.659 10.987 1.00 95.50 95 SER A O 1
ATOM 743 N N . ASP A 1 96 ? 3.643 11.819 11.187 1.00 95.25 96 ASP A N 1
ATOM 744 C CA . ASP A 1 96 ? 3.786 11.559 9.755 1.00 95.25 96 ASP A CA 1
ATOM 745 C C . ASP A 1 96 ? 2.429 11.274 9.105 1.00 95.25 96 ASP A C 1
ATOM 747 O O . ASP A 1 96 ? 2.126 11.813 8.042 1.00 95.25 96 ASP A O 1
ATOM 751 N N . ALA A 1 97 ? 1.566 10.496 9.766 1.00 94.12 97 ALA A N 1
ATOM 752 C CA . ALA A 1 97 ? 0.216 10.212 9.284 1.00 94.12 97 ALA A CA 1
ATOM 753 C C . ALA A 1 97 ? -0.641 11.483 9.160 1.00 94.12 97 ALA A C 1
ATOM 755 O O . ALA A 1 97 ? -1.379 11.634 8.186 1.00 94.12 97 ALA A O 1
ATOM 756 N N . ARG A 1 98 ? -0.526 12.415 10.116 1.00 95.62 98 ARG A N 1
ATOM 757 C CA . ARG A 1 98 ? -1.222 13.712 10.060 1.00 95.62 98 ARG A CA 1
ATOM 758 C C . ARG A 1 98 ? -0.705 14.569 8.911 1.00 95.62 98 ARG A C 1
ATOM 760 O O . ARG A 1 98 ? -1.502 15.027 8.100 1.00 95.62 98 ARG A O 1
ATOM 767 N N . ALA A 1 99 ? 0.614 14.712 8.796 1.00 94.81 99 ALA A N 1
ATOM 768 C CA . ALA A 1 99 ? 1.228 15.474 7.713 1.00 94.81 99 ALA A CA 1
ATOM 769 C C . ALA A 1 99 ? 0.865 14.898 6.334 1.00 94.81 99 ALA A C 1
ATOM 771 O O . ALA A 1 99 ? 0.541 15.641 5.411 1.00 94.81 99 ALA A O 1
ATOM 772 N N . ALA A 1 100 ? 0.866 13.571 6.190 1.00 93.06 100 ALA A N 1
ATOM 773 C CA . ALA A 1 100 ? 0.466 12.909 4.954 1.00 93.06 100 ALA A CA 1
ATOM 774 C C . ALA A 1 100 ? -1.005 13.181 4.601 1.00 93.06 100 ALA A C 1
ATOM 776 O O . ALA A 1 100 ? -1.303 13.462 3.441 1.00 93.06 100 ALA A O 1
ATOM 777 N N . ALA A 1 101 ? -1.911 13.141 5.583 1.00 92.44 101 ALA A N 1
ATOM 778 C CA . ALA A 1 101 ? -3.322 13.456 5.373 1.00 92.44 101 ALA A CA 1
ATOM 779 C C . ALA A 1 101 ? -3.528 14.912 4.920 1.00 92.44 101 ALA A C 1
ATOM 781 O O . ALA A 1 101 ? -4.244 15.151 3.951 1.00 92.44 101 ALA A O 1
ATOM 782 N N . GLU A 1 102 ? -2.844 15.870 5.553 1.00 93.06 102 GLU A N 1
ATOM 783 C CA . GLU A 1 102 ? -2.893 17.290 5.172 1.00 93.06 102 GLU A CA 1
ATOM 784 C C . GLU A 1 102 ? -2.371 17.522 3.743 1.00 93.06 102 GLU A C 1
ATOM 786 O O . GLU A 1 102 ? -2.952 18.281 2.961 1.00 93.06 102 GLU A O 1
ATOM 791 N N . LEU A 1 103 ? -1.276 16.850 3.376 1.00 92.31 103 LEU A N 1
ATOM 792 C CA . LEU A 1 103 ? -0.702 16.939 2.033 1.00 92.31 103 LEU A CA 1
ATOM 793 C C . LEU A 1 103 ? -1.635 16.349 0.973 1.00 92.31 103 LEU A C 1
ATOM 795 O O . LEU A 1 103 ? -1.794 16.945 -0.093 1.00 92.31 103 LEU A O 1
ATOM 799 N N . LEU A 1 104 ? -2.255 15.201 1.260 1.00 91.00 104 LEU A N 1
ATOM 800 C CA . LEU A 1 104 ? -3.244 14.579 0.379 1.00 91.00 104 LEU A CA 1
ATOM 801 C C . LEU A 1 104 ? -4.454 15.493 0.179 1.00 91.00 104 LEU A C 1
ATOM 803 O O . LEU A 1 104 ? -4.839 15.738 -0.961 1.00 91.00 104 LEU A O 1
ATOM 807 N N . GLU A 1 105 ? -4.981 16.083 1.252 1.00 91.31 105 GLU A N 1
ATOM 808 C CA . GLU A 1 105 ? -6.100 17.024 1.171 1.00 91.31 105 GLU A CA 1
ATOM 809 C C . GLU A 1 105 ? -5.772 18.233 0.278 1.00 91.31 105 GLU A C 1
ATOM 811 O O . GLU A 1 105 ? -6.587 18.627 -0.558 1.00 91.31 105 GLU A O 1
ATOM 816 N N . CYS A 1 106 ? -4.558 18.788 0.378 1.00 86.50 106 CYS A N 1
ATOM 817 C CA . CYS A 1 106 ? -4.119 19.889 -0.485 1.00 86.50 106 CYS A CA 1
ATOM 818 C C . CYS A 1 106 ? -4.015 19.499 -1.970 1.00 86.50 106 CYS A C 1
ATOM 820 O O . CYS A 1 106 ? -4.179 20.358 -2.842 1.00 86.50 106 CYS A O 1
ATOM 822 N N . LEU A 1 107 ? -3.698 18.235 -2.266 1.00 89.38 107 LEU A N 1
ATOM 823 C CA . LEU A 1 107 ? -3.610 17.716 -3.632 1.00 89.38 107 LEU A CA 1
ATOM 824 C C . LEU A 1 107 ? -4.992 17.415 -4.221 1.00 89.38 107 LEU A C 1
ATOM 826 O O . LEU A 1 107 ? -5.219 17.691 -5.398 1.00 89.38 107 LEU A O 1
ATOM 830 N N . GLU A 1 108 ? -5.902 16.869 -3.415 1.00 90.06 108 GLU A N 1
ATOM 831 C CA . GLU A 1 108 ? -7.275 16.544 -3.816 1.00 90.06 108 GLU A CA 1
ATOM 832 C C . GLU A 1 108 ? -8.143 17.800 -3.960 1.00 90.06 108 GLU A C 1
ATOM 834 O O . GLU A 1 108 ? -8.944 17.899 -4.890 1.00 90.06 108 GLU A O 1
ATOM 839 N N . ASN A 1 109 ? -7.931 18.793 -3.092 1.00 83.69 109 ASN A N 1
ATOM 840 C CA . ASN A 1 109 ? -8.635 20.072 -3.092 1.00 83.69 109 ASN A CA 1
ATOM 841 C C . ASN A 1 109 ? -7.656 21.233 -3.314 1.00 83.69 109 ASN A C 1
ATOM 843 O O . ASN A 1 109 ? -7.412 22.028 -2.398 1.00 83.69 109 ASN A O 1
ATOM 847 N N . PRO A 1 110 ? -7.085 21.381 -4.524 1.00 73.19 110 PRO A N 1
ATOM 848 C CA . PRO A 1 110 ? -6.173 22.476 -4.793 1.00 73.19 110 PRO A CA 1
ATOM 849 C C . PRO A 1 110 ? -6.928 23.796 -4.628 1.00 73.19 110 PRO A C 1
ATOM 851 O O . PRO A 1 110 ? -7.834 24.113 -5.403 1.00 73.19 110 PRO A O 1
ATOM 854 N N . ALA A 1 111 ? -6.554 24.577 -3.609 1.00 70.31 111 ALA A N 1
ATOM 855 C CA . ALA A 1 111 ? -7.138 25.892 -3.385 1.00 70.31 111 ALA A CA 1
ATOM 856 C C . ALA A 1 111 ? -7.089 26.709 -4.690 1.00 70.31 111 ALA A C 1
ATOM 858 O O . ALA A 1 111 ? -6.077 26.655 -5.407 1.00 70.31 111 ALA A O 1
ATOM 859 N N . PRO A 1 112 ? -8.141 27.483 -5.022 1.00 66.94 112 PRO A N 1
ATOM 860 C CA . PRO A 1 112 ? -8.129 28.305 -6.218 1.00 66.94 112 PRO A CA 1
ATOM 861 C C . PRO A 1 112 ? -6.898 29.203 -6.160 1.00 66.94 112 PRO A C 1
ATOM 863 O O . PRO A 1 112 ? -6.713 29.966 -5.206 1.00 66.94 112 PRO A O 1
ATOM 866 N N . ARG A 1 113 ? -6.025 29.075 -7.168 1.00 61.66 113 ARG A N 1
ATOM 867 C CA . ARG A 1 113 ? -4.848 29.930 -7.318 1.00 61.66 113 ARG A CA 1
ATOM 868 C C . ARG A 1 113 ? -5.353 31.365 -7.310 1.00 61.66 113 ARG A C 1
ATOM 870 O O . ARG A 1 113 ? -5.906 31.823 -8.308 1.00 61.66 113 ARG A O 1
ATOM 877 N N . ARG A 1 114 ? -5.186 32.074 -6.185 1.00 60.19 114 ARG A N 1
ATOM 878 C CA . ARG A 1 114 ? -5.407 33.521 -6.156 1.00 60.19 114 ARG A CA 1
ATOM 879 C C . ARG A 1 114 ? -4.596 34.084 -7.319 1.00 60.19 114 ARG A C 1
ATOM 881 O O . ARG A 1 114 ? -3.419 33.716 -7.422 1.00 60.19 114 ARG A O 1
ATOM 888 N N . PRO A 1 115 ? -5.187 34.902 -8.209 1.00 56.50 115 PRO A N 1
ATOM 889 C CA . PRO A 1 115 ? -4.409 35.540 -9.248 1.00 56.50 115 PRO A CA 1
ATOM 890 C C . PRO A 1 115 ? -3.252 36.232 -8.544 1.00 56.50 115 PRO A C 1
ATOM 892 O O . PRO A 1 115 ? -3.438 37.050 -7.639 1.00 56.50 115 PRO A O 1
ATOM 895 N N . ARG A 1 116 ? -2.043 35.791 -8.889 1.00 60.56 116 ARG A N 1
ATOM 896 C CA . ARG A 1 116 ? -0.802 36.421 -8.472 1.00 60.56 116 ARG A CA 1
ATOM 897 C C . ARG A 1 116 ? -0.829 37.762 -9.189 1.00 60.56 116 ARG A C 1
ATOM 899 O O . ARG A 1 116 ? -0.305 37.886 -10.290 1.00 60.56 116 ARG A O 1
ATOM 906 N N . GLU A 1 117 ? -1.531 38.738 -8.618 1.00 58.34 117 GLU A N 1
ATOM 907 C CA . GLU A 1 117 ? -1.365 40.123 -9.005 1.00 58.34 117 GLU A CA 1
ATOM 908 C C . GLU A 1 117 ? 0.112 4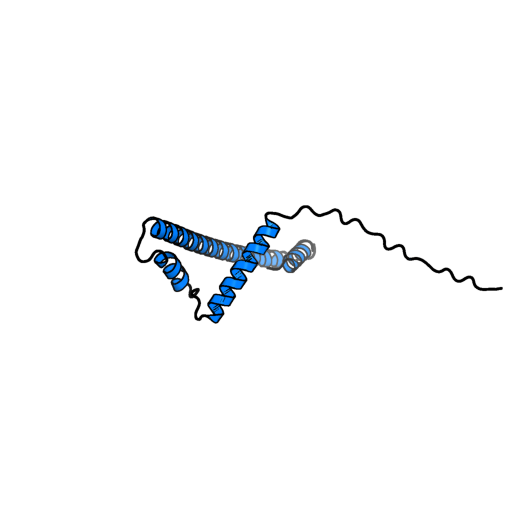0.400 -8.775 1.00 58.34 117 GLU A C 1
ATOM 910 O O . GLU A 1 117 ? 0.589 40.529 -7.644 1.00 58.34 117 GLU A O 1
ATOM 915 N N . LEU A 1 118 ? 0.861 40.365 -9.874 1.00 59.12 118 LEU A N 1
ATOM 916 C CA . LEU A 1 118 ? 2.211 40.863 -9.959 1.00 59.12 118 LEU A CA 1
ATOM 917 C C . LEU A 1 118 ? 2.108 42.327 -9.554 1.00 59.12 118 LEU A C 1
ATOM 919 O O . LEU A 1 118 ? 1.882 43.203 -10.385 1.00 59.12 118 LEU A O 1
ATOM 923 N N . ARG A 1 119 ? 2.235 42.598 -8.252 1.00 60.25 119 ARG A N 1
ATOM 924 C CA . ARG A 1 119 ? 2.555 43.926 -7.755 1.00 60.25 119 ARG A CA 1
ATOM 925 C C . ARG A 1 119 ? 3.924 44.234 -8.332 1.00 60.25 119 ARG A C 1
ATOM 927 O O . ARG A 1 119 ? 4.946 43.905 -7.734 1.00 60.25 119 ARG A O 1
ATOM 934 N N . LEU A 1 120 ? 3.922 44.805 -9.536 1.00 59.84 120 LEU A N 1
ATOM 935 C CA . LEU A 1 120 ? 5.067 45.445 -10.149 1.00 59.84 120 LEU A CA 1
ATOM 936 C C . LEU A 1 120 ? 5.588 46.423 -9.099 1.00 59.84 120 LEU A C 1
ATOM 938 O O . LEU A 1 120 ? 4.997 47.478 -8.863 1.00 59.84 120 LEU A O 1
ATOM 942 N N . ARG A 1 121 ? 6.662 46.038 -8.404 1.00 59.12 121 ARG A N 1
ATOM 943 C CA . ARG A 1 121 ? 7.436 46.974 -7.600 1.00 59.12 121 ARG A CA 1
ATOM 944 C C . ARG A 1 121 ? 7.914 48.035 -8.582 1.00 59.12 121 ARG A C 1
ATOM 946 O O . ARG A 1 121 ? 8.808 47.781 -9.381 1.00 59.12 121 ARG A O 1
ATOM 953 N N . ARG A 1 122 ? 7.275 49.207 -8.561 1.00 56.69 122 ARG A N 1
ATOM 954 C CA . ARG A 1 122 ? 7.777 50.411 -9.222 1.00 56.69 122 ARG A CA 1
ATOM 955 C C . ARG A 1 122 ? 9.170 50.674 -8.654 1.00 56.69 122 ARG A C 1
ATOM 957 O O . ARG A 1 122 ? 9.300 51.170 -7.539 1.00 56.69 122 ARG A O 1
ATOM 964 N N . CYS A 1 123 ? 10.205 50.322 -9.407 1.00 58.34 123 CYS A N 1
ATOM 965 C CA . CYS A 1 123 ? 11.539 50.851 -9.187 1.00 58.34 123 CYS A CA 1
ATOM 966 C C . CYS A 1 123 ? 11.453 52.364 -9.416 1.00 58.34 123 CYS A C 1
ATOM 968 O O . CYS A 1 123 ? 11.329 52.822 -10.550 1.00 58.34 123 CYS A O 1
ATOM 970 N N . VAL A 1 124 ? 11.449 53.144 -8.335 1.00 59.22 124 VAL A N 1
ATOM 971 C CA . VAL A 1 124 ? 11.615 54.597 -8.399 1.00 59.22 124 VAL A CA 1
ATOM 972 C C . VAL A 1 124 ? 13.082 54.841 -8.742 1.00 59.22 124 VAL A C 1
ATOM 974 O O . VAL A 1 124 ? 13.941 54.884 -7.868 1.00 59.22 124 VAL A O 1
ATOM 977 N N . GLY A 1 125 ? 13.381 54.905 -10.039 1.00 55.69 125 GLY A N 1
ATOM 978 C CA . GLY A 1 125 ? 14.693 55.297 -10.533 1.00 55.69 125 GLY A CA 1
ATOM 979 C C . GLY A 1 125 ? 14.924 56.775 -10.241 1.00 55.69 125 GLY A C 1
ATOM 980 O O . GLY A 1 125 ? 14.359 57.643 -10.902 1.00 55.69 125 GLY A O 1
ATOM 981 N N . THR A 1 126 ? 15.751 57.074 -9.246 1.00 57.94 126 THR A N 1
ATOM 982 C CA . THR A 1 126 ? 16.319 58.406 -9.038 1.00 57.94 126 THR A CA 1
ATOM 983 C C . THR A 1 126 ? 17.369 58.664 -10.118 1.00 57.94 126 THR A C 1
ATOM 985 O O . THR A 1 126 ? 18.540 58.318 -9.982 1.00 57.94 126 THR A O 1
ATOM 988 N N . GLY A 1 127 ? 16.948 59.261 -11.234 1.00 56.62 127 GLY A N 1
ATOM 989 C CA . GLY A 1 127 ? 17.864 59.738 -12.268 1.00 56.62 127 GLY A CA 1
ATOM 990 C C . GLY A 1 127 ? 18.743 60.870 -11.732 1.00 56.62 127 GLY A C 1
ATOM 991 O O . GLY A 1 127 ? 18.252 61.967 -11.473 1.00 56.62 127 GLY A O 1
ATOM 992 N N . ARG A 1 128 ? 20.048 60.622 -11.573 1.00 58.59 128 ARG A N 1
ATOM 993 C CA . ARG A 1 128 ? 21.050 61.686 -11.417 1.00 58.59 128 ARG A CA 1
ATOM 994 C C . ARG A 1 128 ? 21.417 62.206 -12.807 1.00 58.59 128 ARG A C 1
ATOM 996 O O . ARG A 1 128 ? 21.854 61.431 -13.651 1.00 58.59 128 ARG A O 1
ATOM 1003 N N . ARG A 1 129 ? 21.241 63.510 -13.042 1.00 56.06 129 ARG A N 1
ATOM 1004 C CA . ARG A 1 129 ? 21.818 64.203 -14.206 1.00 56.06 129 ARG A CA 1
ATOM 1005 C C . ARG A 1 129 ? 23.284 64.513 -13.907 1.00 56.06 129 ARG A C 1
ATOM 1007 O O . ARG A 1 129 ? 23.582 65.011 -12.823 1.00 56.06 129 ARG A O 1
ATOM 1014 N N . LEU A 1 130 ? 24.171 64.227 -14.855 1.00 50.94 130 LEU A N 1
ATOM 1015 C CA . LEU A 1 130 ? 25.556 64.701 -14.834 1.00 50.94 130 LEU A CA 1
ATOM 1016 C C . LEU A 1 130 ? 25.602 66.142 -15.382 1.00 50.94 130 LEU A C 1
ATOM 1018 O O . LEU A 1 130 ? 24.958 66.397 -16.402 1.00 50.94 130 LEU A O 1
ATOM 1022 N N . PRO A 1 131 ? 26.298 67.079 -14.714 1.00 55.56 131 PRO A N 1
ATOM 1023 C CA . PRO A 1 131 ? 26.552 68.416 -15.241 1.00 55.56 131 PRO A CA 1
ATOM 1024 C C . PRO A 1 131 ? 27.651 68.390 -16.316 1.00 55.56 131 PRO A C 1
ATOM 1026 O O . PRO A 1 131 ? 28.531 67.528 -16.280 1.00 55.56 131 PRO A O 1
ATOM 1029 N N . HIS A 1 132 ? 27.530 69.320 -17.268 1.00 52.44 132 HIS A N 1
ATOM 1030 C CA . HIS A 1 132 ? 28.465 69.581 -18.368 1.00 52.44 132 HIS A CA 1
ATOM 1031 C C . HIS A 1 132 ? 29.850 70.017 -17.891 1.00 52.44 132 HIS A C 1
ATOM 1033 O O . HIS A 1 132 ? 29.914 70.711 -16.849 1.00 52.44 132 HIS A O 1
#

pLDDT: mean 86.72, std 13.93, range [50.94, 98.56]

Organism: NCBI:txid683260

Sequence (132 aa):
MTRSEFDDIRAFLADEAADPGDVLALARELVDDLEDARLREALLRMHYLRLLTAARATMAADLLGESEPLAFVRHELATRGQLPEDGETAHRILSDARAAAELLECLENPAPRRPRELRLRRCVGTGRRLPH

Foldseek 3Di:
DDPVVVVVVVVQVPDPPRDPVVVVVVVVVVVVVVVVVVVVVVVVVVLVVQLVVLVVQLVVCVVVVHPCSNPSNVVSCVVVVNDQPDDVSVVVVVVVVVVVVVVVCCVVCVDPPDPPPPPPPPPPDPDDDDDD

Secondary structure (DSSP, 8-state):
--HHHHHHHHHHHT-TT--HHHHHHHHHHHHHHHHHHHHHHHHHHHHHHHHHHHHHHHHHHHHTT-S-TTHHHHHHHHTTT-S--SHHHHHHHHHHHHHHHHHHHHHHS------------------PPPP-